Protein AF-A0A7W8SMW1-F1 (afdb_monomer_lite)

Foldseek 3Di:
DKKKWKWAFADDVPFADWWKDKKWWAFPVRDIDIDIDTAHHQLCNVPPHDGPFAFPDKDQWDADPVRDIDRRITTIGMDIGDDDPPTHTPDMGDDPDIPTGDIDIDDMDDDD

pLDDT: mean 86.0, std 11.57, range [43.06, 97.69]

Radius of gyration: 15.38 Å; chains: 1; bounding box: 33×24×48 Å

Sequence (112 aa):
MRLLVAGLDGGGRGANGPSSDAALVTYADGTTTPFTLSFDDRTLNGGGAAPVDPIASTTTYRNAGDGSNDGVRTYPFAQSVPLSPGKLVASVTLPKQVSAGKLHVFGISAAP

Secondary structure (DSSP, 8-state):
-EEEEEEEE---TT----EEEEEEEEETTS-EEEEEEEE-BTTHHHHTS---SPB---BS-EE-TTS-EE---B--EEEEEEPPTTPPEEEEEPPSS-SSS-EEEEEEEE--

Structure (mmCIF, N/CA/C/O backbone):
data_AF-A0A7W8SMW1-F1
#
_entry.id   AF-A0A7W8SMW1-F1
#
loop_
_atom_site.group_PDB
_atom_site.id
_atom_site.type_symbol
_atom_site.label_atom_id
_atom_site.label_alt_id
_atom_site.label_comp_id
_atom_site.label_asym_id
_atom_site.label_entity_id
_atom_site.label_seq_id
_atom_site.pdbx_PDB_ins_code
_atom_site.Cartn_x
_atom_site.Cartn_y
_atom_site.Cartn_z
_atom_site.occupancy
_atom_site.B_iso_or_equiv
_atom_site.auth_seq_id
_atom_site.auth_comp_id
_atom_site.auth_asym_id
_atom_site.auth_atom_id
_atom_site.pdbx_PDB_model_num
ATOM 1 N N . MET A 1 1 ? 0.462 -3.917 18.131 1.00 84.06 1 MET A N 1
ATOM 2 C CA . MET A 1 1 ? -0.171 -4.348 16.867 1.00 84.06 1 MET A CA 1
ATOM 3 C C . MET A 1 1 ? 0.093 -3.321 15.778 1.00 84.06 1 MET A C 1
ATOM 5 O O . MET A 1 1 ? 0.262 -2.142 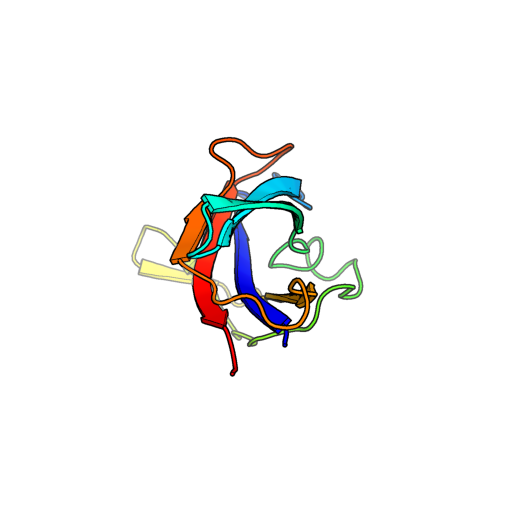16.089 1.00 84.06 1 MET A O 1
ATOM 9 N N . ARG A 1 2 ? 0.158 -3.761 14.519 1.00 88.88 2 ARG A N 1
ATOM 10 C CA . ARG A 1 2 ? 0.341 -2.888 13.351 1.00 88.88 2 ARG A CA 1
ATOM 11 C C . ARG A 1 2 ? -0.603 -3.328 12.236 1.00 88.88 2 ARG A C 1
ATOM 13 O O . ARG A 1 2 ? -0.861 -4.521 12.088 1.00 88.88 2 ARG A O 1
ATOM 20 N N . LEU A 1 3 ? -1.082 -2.362 11.466 1.00 88.94 3 LEU A N 1
ATOM 21 C CA . LEU A 1 3 ? -1.773 -2.582 10.203 1.00 88.94 3 LEU A CA 1
ATOM 22 C C . LEU A 1 3 ? -0.728 -2.559 9.087 1.00 88.94 3 LEU A C 1
ATOM 24 O O . LEU A 1 3 ? 0.022 -1.589 8.970 1.00 88.94 3 LEU A O 1
ATOM 28 N N . LEU A 1 4 ? -0.662 -3.616 8.287 1.00 90.75 4 LEU A N 1
ATOM 29 C CA . LEU A 1 4 ? 0.142 -3.659 7.074 1.00 90.75 4 LEU A CA 1
ATOM 30 C C . LEU A 1 4 ? -0.761 -3.358 5.878 1.00 90.75 4 LEU A C 1
ATOM 32 O O . LEU A 1 4 ? -1.794 -4.004 5.700 1.00 90.75 4 LEU A O 1
ATOM 36 N N . VAL A 1 5 ? -0.368 -2.385 5.061 1.00 89.62 5 VAL A N 1
ATOM 37 C CA . VAL A 1 5 ? -1.075 -1.999 3.834 1.00 89.62 5 VAL A CA 1
ATOM 38 C C . VAL A 1 5 ? -0.099 -2.127 2.675 1.00 89.62 5 VAL A C 1
ATOM 40 O O . VAL A 1 5 ? 0.946 -1.487 2.701 1.00 89.62 5 VAL A O 1
ATOM 43 N N . ALA A 1 6 ? -0.419 -2.945 1.675 1.00 88.56 6 ALA A N 1
ATOM 44 C CA . ALA A 1 6 ? 0.417 -3.152 0.495 1.00 88.56 6 ALA A CA 1
ATOM 45 C C . ALA A 1 6 ? -0.233 -2.547 -0.754 1.00 88.56 6 ALA A C 1
ATOM 47 O O . ALA A 1 6 ? -1.417 -2.779 -1.027 1.00 88.56 6 ALA A O 1
ATOM 48 N N . GLY A 1 7 ? 0.546 -1.801 -1.532 1.00 85.88 7 GLY A N 1
ATOM 49 C CA . GLY A 1 7 ? 0.047 -1.057 -2.680 1.00 85.88 7 GLY A CA 1
ATOM 50 C C . GLY A 1 7 ? 1.143 -0.471 -3.561 1.00 85.88 7 GLY A C 1
ATOM 51 O O . GLY A 1 7 ? 2.320 -0.790 -3.418 1.00 85.88 7 GLY A O 1
ATOM 52 N N . LEU A 1 8 ? 0.736 0.345 -4.526 1.00 82.25 8 LEU A N 1
ATOM 53 C CA . LEU A 1 8 ? 1.637 1.112 -5.382 1.00 82.25 8 LEU A CA 1
ATOM 54 C C . LEU A 1 8 ? 0.978 2.410 -5.832 1.00 82.25 8 LEU A C 1
ATOM 56 O O . LEU A 1 8 ? -0.252 2.488 -5.934 1.00 82.25 8 LEU A O 1
ATOM 60 N N . ASP A 1 9 ? 1.812 3.388 -6.165 1.00 79.75 9 ASP A N 1
ATOM 61 C CA . ASP A 1 9 ? 1.396 4.532 -6.963 1.00 79.75 9 ASP A CA 1
ATOM 62 C C . ASP A 1 9 ? 1.365 4.167 -8.459 1.00 79.75 9 ASP A C 1
ATOM 64 O O . ASP A 1 9 ? 2.270 3.530 -9.005 1.00 79.75 9 ASP A O 1
ATOM 68 N N . GLY A 1 10 ? 0.278 4.530 -9.126 1.00 65.75 10 GLY A N 1
ATOM 69 C CA . GLY A 1 10 ? -0.020 4.305 -10.526 1.00 65.75 10 GLY A CA 1
ATOM 70 C C . GLY A 1 10 ? -0.127 5.617 -11.295 1.00 65.75 10 GLY A C 1
ATOM 71 O O . GLY A 1 10 ? -1.218 6.150 -11.490 1.00 65.75 10 GLY A O 1
ATOM 72 N N . GLY A 1 11 ? 0.995 6.071 -11.844 1.00 56.34 11 GLY A N 1
ATOM 73 C CA . GLY A 1 11 ? 1.032 7.054 -12.920 1.00 56.34 11 GLY A CA 1
ATOM 74 C C . GLY A 1 11 ? 1.183 6.411 -14.304 1.00 56.34 11 GLY A C 1
ATOM 75 O O . GLY A 1 11 ? 1.918 5.438 -14.479 1.00 56.34 11 GLY A O 1
ATOM 76 N N . GLY A 1 12 ? 0.516 6.960 -15.327 1.00 50.12 12 GLY A N 1
ATOM 77 C CA . GLY A 1 12 ? 0.953 6.763 -16.719 1.00 50.12 12 GLY A CA 1
ATOM 78 C C . GLY A 1 12 ? 2.355 7.358 -16.935 1.00 50.12 12 GLY A C 1
ATOM 79 O O . GLY A 1 12 ? 2.864 8.046 -16.052 1.00 50.12 12 GLY A O 1
ATOM 80 N N . ARG A 1 13 ? 2.998 7.127 -18.096 1.00 43.06 13 ARG A N 1
ATOM 81 C CA . ARG A 1 13 ? 4.302 7.755 -18.427 1.00 43.06 13 ARG A CA 1
ATOM 82 C C . ARG A 1 13 ? 4.244 9.268 -18.119 1.00 43.06 13 ARG A C 1
ATOM 84 O O . ARG A 1 13 ? 3.532 9.984 -18.814 1.00 43.06 13 ARG A O 1
ATOM 91 N N . GLY A 1 14 ? 4.971 9.728 -17.094 1.00 46.69 14 GLY A N 1
ATOM 92 C CA . GLY A 1 14 ? 5.060 11.143 -16.692 1.00 46.69 14 GLY A CA 1
ATOM 93 C C . GLY A 1 14 ? 4.208 11.585 -15.491 1.00 46.69 14 GLY A C 1
ATOM 94 O O . GLY A 1 14 ? 4.311 12.740 -15.092 1.00 46.69 14 GLY A O 1
ATOM 95 N N . ALA A 1 15 ? 3.393 10.710 -14.894 1.00 52.12 15 ALA A N 1
ATOM 96 C CA . ALA A 1 15 ? 2.749 10.982 -13.607 1.00 52.12 15 ALA A CA 1
ATOM 97 C C . ALA A 1 15 ? 3.661 10.466 -12.487 1.00 52.12 15 ALA A C 1
ATOM 99 O O . ALA A 1 15 ? 3.651 9.282 -12.167 1.00 52.12 15 ALA A O 1
ATOM 100 N N . ASN A 1 16 ? 4.503 11.356 -11.966 1.00 54.62 16 ASN A N 1
ATOM 101 C CA . ASN A 1 16 ? 5.468 11.027 -10.923 1.00 54.62 16 ASN A CA 1
ATOM 102 C C . ASN A 1 16 ? 4.768 11.034 -9.557 1.00 54.62 16 ASN A C 1
ATOM 104 O O . ASN A 1 16 ? 4.081 12.003 -9.225 1.00 54.62 16 ASN A O 1
ATOM 108 N N . GLY A 1 17 ? 4.950 9.960 -8.788 1.00 56.06 17 GLY A N 1
ATOM 109 C CA . GLY A 1 17 ? 4.585 9.903 -7.373 1.00 56.06 17 GLY A CA 1
ATOM 110 C C . GLY A 1 17 ? 5.496 10.763 -6.480 1.00 56.06 17 GLY A C 1
ATOM 111 O O . GLY A 1 17 ? 6.400 11.436 -6.988 1.00 56.06 17 GLY A O 1
ATOM 112 N N . PRO A 1 18 ? 5.306 10.741 -5.147 1.00 65.19 18 PRO A N 1
ATOM 113 C CA . PRO A 1 18 ? 4.411 9.850 -4.405 1.00 65.19 18 PRO A CA 1
ATOM 114 C C . PRO A 1 18 ? 2.990 10.405 -4.211 1.00 65.19 18 PRO A C 1
ATOM 116 O O . PRO A 1 18 ? 2.781 11.551 -3.802 1.00 65.19 18 PRO A O 1
ATOM 119 N N . SER A 1 19 ? 2.002 9.546 -4.437 1.00 73.62 19 SER A N 1
ATOM 120 C CA . SER A 1 19 ? 0.617 9.732 -4.005 1.00 73.62 19 SER A CA 1
ATOM 121 C C . SER A 1 19 ? 0.510 9.589 -2.490 1.00 73.62 19 SER A C 1
ATOM 123 O O . SER A 1 19 ? 0.925 8.573 -1.933 1.00 73.62 19 SER A O 1
ATOM 125 N N . SER A 1 20 ? -0.078 10.578 -1.819 1.00 79.62 20 SER A N 1
ATOM 126 C CA . SER A 1 20 ? -0.283 10.555 -0.370 1.00 79.62 20 SER A CA 1
ATOM 127 C C . SER A 1 20 ? -1.602 11.218 -0.004 1.00 79.62 20 SER A C 1
ATOM 129 O O . SER A 1 20 ? -1.908 12.291 -0.526 1.00 79.62 20 SER A O 1
ATOM 131 N N . ASP A 1 21 ? -2.386 10.582 0.869 1.00 84.38 21 ASP A N 1
ATOM 13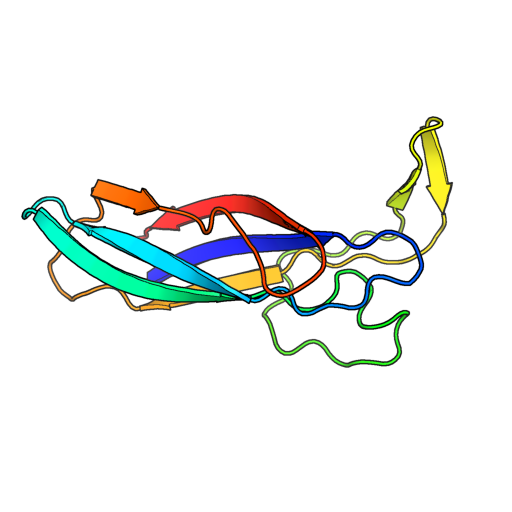2 C CA . ASP A 1 21 ? -3.581 11.197 1.456 1.00 84.38 21 ASP A CA 1
ATOM 133 C C . ASP A 1 21 ? -4.019 10.477 2.751 1.00 84.38 21 ASP A C 1
ATOM 135 O O . ASP A 1 21 ? -3.512 9.408 3.113 1.00 84.38 21 ASP A O 1
ATOM 139 N N . ALA A 1 22 ? -4.947 11.088 3.485 1.00 89.94 22 ALA A N 1
ATOM 140 C CA . ALA A 1 22 ? -5.449 10.614 4.762 1.00 89.94 22 ALA A CA 1
ATOM 141 C C . ALA A 1 22 ? -6.369 9.394 4.609 1.00 89.94 22 ALA A C 1
ATOM 143 O O . ALA A 1 22 ? -7.341 9.380 3.850 1.00 89.94 22 ALA A O 1
ATOM 144 N N . ALA A 1 23 ? -6.086 8.384 5.418 1.00 93.50 23 ALA A N 1
ATOM 145 C CA . ALA A 1 23 ? -6.873 7.184 5.617 1.00 93.50 23 ALA A CA 1
ATOM 146 C C . ALA A 1 23 ? -7.285 7.075 7.095 1.00 93.50 23 ALA A C 1
ATOM 148 O O . ALA A 1 23 ? -6.769 7.781 7.966 1.00 93.50 23 ALA A O 1
ATOM 149 N N . LEU A 1 24 ? -8.240 6.195 7.392 1.00 96.12 24 LEU A N 1
ATOM 150 C CA . LEU A 1 24 ? -8.816 6.074 8.731 1.00 96.12 24 LEU A CA 1
ATOM 151 C C . LEU A 1 24 ? -8.891 4.616 9.164 1.00 96.12 24 LEU A C 1
ATOM 153 O O . LEU A 1 24 ? -9.424 3.780 8.438 1.00 96.12 24 LEU A O 1
ATOM 157 N N . VAL A 1 25 ? -8.415 4.321 10.370 1.00 96.88 25 VAL A N 1
ATOM 158 C CA . VAL A 1 25 ? -8.737 3.076 11.072 1.00 96.88 25 VAL A CA 1
ATOM 159 C C . VAL A 1 25 ? -9.948 3.330 11.956 1.00 96.88 25 VAL A C 1
ATOM 161 O O . VAL A 1 25 ? -9.929 4.261 12.761 1.00 96.88 25 VAL A O 1
ATOM 164 N N . THR A 1 26 ? -10.973 2.492 11.843 1.00 96.94 26 THR A N 1
ATOM 165 C CA . THR A 1 26 ? -12.116 2.458 12.761 1.00 96.94 26 THR A CA 1
ATOM 166 C C . THR A 1 26 ? -12.019 1.204 13.617 1.00 96.94 26 THR A C 1
ATOM 168 O O . THR A 1 26 ? -11.866 0.098 13.093 1.00 96.94 26 THR A O 1
ATOM 171 N N . TYR A 1 27 ? -12.096 1.367 14.935 1.00 96.44 27 TYR A N 1
ATOM 172 C CA . TYR A 1 27 ? -12.047 0.264 15.890 1.00 96.44 27 TYR A CA 1
ATOM 173 C C . TYR A 1 27 ? -13.448 -0.208 16.279 1.00 96.44 27 TYR A C 1
ATOM 175 O O . TYR A 1 27 ? -14.436 0.506 16.117 1.00 96.44 27 TYR A O 1
ATOM 183 N N . ALA A 1 28 ? -13.528 -1.417 16.835 1.00 96.50 28 ALA A N 1
ATOM 184 C CA . ALA A 1 28 ? -14.784 -2.022 17.274 1.00 96.50 28 ALA A CA 1
ATOM 185 C C . ALA A 1 28 ? -15.489 -1.240 18.402 1.00 96.50 28 ALA A C 1
ATOM 187 O O . ALA A 1 28 ? -16.700 -1.359 18.556 1.00 96.50 28 ALA A O 1
ATOM 188 N N . ASP A 1 29 ? -14.756 -0.418 19.162 1.00 96.00 29 ASP A N 1
ATOM 189 C CA . ASP A 1 29 ? -15.306 0.475 20.195 1.00 96.00 29 ASP A CA 1
ATOM 190 C C . ASP A 1 29 ? -15.878 1.794 19.632 1.00 96.00 29 ASP A C 1
ATOM 192 O O . ASP A 1 29 ? -16.285 2.670 20.393 1.00 96.00 29 ASP A O 1
ATOM 196 N N . GLY A 1 30 ? -15.888 1.954 18.304 1.00 96.81 30 GLY A N 1
ATOM 197 C CA . GLY A 1 30 ? -16.384 3.139 17.604 1.00 96.81 30 GLY A CA 1
ATOM 198 C C . GLY A 1 30 ? -15.382 4.290 17.506 1.00 96.81 30 GLY A C 1
ATOM 199 O O . GLY A 1 30 ? -15.647 5.267 16.807 1.00 96.81 30 GLY A O 1
ATOM 200 N N . THR A 1 31 ? -14.219 4.198 18.157 1.00 97.69 31 THR A N 1
ATOM 201 C CA . THR A 1 31 ? -13.170 5.215 18.012 1.00 97.69 31 THR A CA 1
ATOM 202 C C . THR A 1 31 ? -12.424 5.074 16.689 1.00 97.69 31 THR A C 1
ATOM 204 O O . THR A 1 31 ? -12.441 4.024 16.040 1.00 97.69 31 THR A O 1
ATOM 207 N N . THR A 1 32 ? -11.730 6.140 16.290 1.00 97.12 32 THR A N 1
ATOM 208 C CA . THR A 1 32 ? -10.995 6.179 15.025 1.00 97.12 32 THR A CA 1
ATOM 209 C C . THR A 1 32 ? -9.593 6.749 15.191 1.00 97.12 32 THR A C 1
ATOM 211 O O . THR A 1 32 ? -9.384 7.662 15.990 1.00 97.12 32 THR A O 1
ATOM 214 N N . THR A 1 33 ? -8.641 6.268 14.394 1.00 96.50 33 THR A N 1
ATOM 215 C CA . THR A 1 33 ? -7.293 6.845 14.287 1.00 96.50 33 THR A CA 1
ATOM 216 C C . THR A 1 33 ? -6.994 7.182 12.829 1.00 96.50 33 THR A C 1
ATOM 218 O O . THR A 1 33 ? -7.010 6.272 11.995 1.00 96.50 33 THR A O 1
ATOM 221 N N . PRO A 1 34 ? -6.731 8.459 12.493 1.00 95.56 34 PRO A N 1
ATOM 222 C CA . PRO A 1 34 ? -6.282 8.821 11.157 1.00 95.56 34 PRO A CA 1
ATOM 223 C C . PRO A 1 34 ? -4.829 8.388 10.949 1.00 95.56 34 PRO A C 1
ATOM 225 O O . PRO A 1 34 ? -4.030 8.370 11.886 1.00 95.56 34 PRO A O 1
ATOM 228 N N . PHE A 1 35 ? -4.479 8.076 9.708 1.00 93.69 35 PHE A N 1
ATOM 229 C CA . PHE A 1 35 ? -3.101 7.861 9.287 1.00 93.69 35 PHE A CA 1
ATOM 230 C C . PHE A 1 35 ? -2.905 8.370 7.862 1.00 93.69 35 PHE A C 1
ATOM 232 O O . PHE A 1 35 ? -3.846 8.410 7.076 1.00 93.69 35 PHE A O 1
ATOM 239 N N . THR A 1 36 ? -1.680 8.745 7.518 1.00 91.88 36 THR A N 1
ATOM 240 C CA . THR A 1 36 ? -1.325 9.068 6.134 1.00 91.88 36 THR A CA 1
ATOM 241 C C . THR A 1 36 ? -0.980 7.778 5.409 1.00 91.88 36 THR A C 1
ATOM 243 O O . THR A 1 36 ? -0.155 7.012 5.908 1.00 91.88 36 THR A O 1
ATOM 246 N N . LEU A 1 37 ? -1.606 7.524 4.263 1.00 90.56 37 LEU A N 1
ATOM 247 C CA . LEU A 1 37 ? -1.234 6.431 3.375 1.00 90.56 37 LEU A CA 1
ATOM 248 C C . LEU A 1 37 ? -0.471 7.003 2.186 1.00 90.56 37 LEU A C 1
ATOM 250 O O . LEU A 1 37 ? -1.021 7.804 1.433 1.00 90.56 37 LEU A O 1
ATOM 254 N N . SER A 1 38 ? 0.768 6.561 2.014 1.00 88.69 38 SER A N 1
ATOM 255 C CA . SER A 1 38 ? 1.615 6.922 0.885 1.00 88.69 38 SER A CA 1
ATOM 256 C C . SER A 1 38 ? 2.375 5.712 0.370 1.00 88.69 38 SER A C 1
ATOM 258 O O . SER A 1 38 ? 2.663 4.790 1.129 1.00 88.69 38 SER A O 1
ATOM 260 N N . PHE A 1 39 ? 2.701 5.736 -0.917 1.00 87.88 39 PHE A N 1
ATOM 261 C CA . PHE A 1 39 ? 3.641 4.798 -1.515 1.00 87.88 39 PHE A CA 1
ATOM 262 C C . PHE A 1 39 ? 4.611 5.549 -2.419 1.00 87.88 39 PHE A C 1
ATOM 264 O O . PHE A 1 39 ? 4.208 6.473 -3.133 1.00 87.88 39 PHE A O 1
ATOM 271 N N . ASP A 1 40 ? 5.862 5.105 -2.429 1.00 87.38 40 ASP A N 1
ATOM 272 C CA . ASP A 1 40 ? 6.839 5.475 -3.448 1.00 87.38 40 ASP A CA 1
ATOM 273 C C . ASP A 1 40 ? 6.321 5.224 -4.881 1.00 87.38 40 ASP A C 1
ATOM 275 O O . ASP A 1 40 ? 5.462 4.369 -5.141 1.00 87.38 40 ASP A O 1
ATOM 279 N N . ASP A 1 41 ? 6.895 5.953 -5.847 1.00 86.19 41 ASP A N 1
ATOM 280 C CA . ASP A 1 41 ? 6.654 5.690 -7.266 1.00 86.19 41 ASP A CA 1
ATOM 281 C C . ASP A 1 41 ? 7.037 4.245 -7.612 1.00 86.19 41 ASP A C 1
ATOM 283 O O . ASP A 1 41 ? 8.148 3.785 -7.339 1.00 86.19 41 ASP A O 1
ATOM 287 N N . ARG A 1 42 ? 6.138 3.534 -8.298 1.00 86.38 42 ARG A N 1
ATOM 288 C CA . ARG A 1 42 ? 6.311 2.109 -8.620 1.00 86.38 42 ARG A CA 1
ATOM 289 C C . ARG A 1 42 ? 7.545 1.794 -9.466 1.00 86.38 42 ARG A C 1
ATOM 291 O O . ARG A 1 42 ? 7.902 0.624 -9.559 1.00 86.38 42 ARG A O 1
ATOM 298 N N . THR A 1 43 ? 8.138 2.782 -10.141 1.00 88.81 43 THR A N 1
ATOM 299 C CA . THR A 1 43 ? 9.375 2.643 -10.930 1.00 88.81 43 THR A CA 1
ATOM 300 C C . THR A 1 43 ? 10.576 3.309 -10.267 1.00 88.81 43 THR A C 1
ATOM 302 O O . THR A 1 43 ? 11.654 3.323 -10.860 1.00 88.81 43 THR A O 1
ATOM 305 N N . LEU A 1 44 ? 10.408 3.864 -9.062 1.00 88.12 44 LEU A N 1
ATOM 306 C CA . LEU A 1 44 ? 11.388 4.696 -8.375 1.00 88.12 44 LEU A CA 1
ATOM 307 C C . LEU A 1 44 ? 11.886 5.846 -9.263 1.00 88.12 44 LEU A C 1
ATOM 309 O O . LEU A 1 44 ? 13.089 6.019 -9.456 1.00 88.12 44 LEU A O 1
ATOM 313 N N . ASN A 1 45 ? 10.957 6.602 -9.858 1.00 84.69 45 ASN A N 1
ATOM 314 C CA . ASN A 1 45 ? 11.250 7.684 -10.805 1.00 84.69 45 ASN A CA 1
ATOM 315 C C . ASN A 1 45 ? 12.099 7.202 -11.994 1.00 84.69 45 ASN A C 1
ATOM 317 O O . ASN A 1 45 ? 13.134 7.784 -12.321 1.00 84.69 45 ASN A O 1
ATOM 321 N N . GLY A 1 46 ? 11.697 6.086 -12.611 1.00 84.56 46 GLY A N 1
ATOM 322 C CA . GLY A 1 46 ? 12.446 5.460 -13.704 1.00 84.56 46 GLY A CA 1
ATOM 323 C C . GLY A 1 46 ? 13.812 4.902 -13.284 1.00 84.56 46 GLY A C 1
ATOM 324 O O . GLY A 1 46 ? 14.719 4.832 -14.110 1.00 84.56 46 GLY A O 1
ATOM 325 N N . GLY A 1 47 ? 13.967 4.522 -12.014 1.00 86.38 47 GLY A N 1
ATOM 326 C CA . GLY A 1 47 ? 15.213 4.037 -11.418 1.00 86.38 47 GLY A CA 1
ATOM 327 C C . GLY A 1 47 ? 16.145 5.134 -10.894 1.00 86.38 47 GLY A C 1
ATOM 328 O O . GLY A 1 47 ? 17.268 4.825 -10.505 1.00 86.38 47 GLY A O 1
ATOM 329 N N . GLY A 1 48 ? 15.709 6.398 -10.891 1.00 86.69 48 GLY A N 1
ATOM 330 C CA . GLY A 1 48 ? 16.486 7.537 -10.392 1.00 86.69 48 GLY A CA 1
ATOM 331 C C . GLY A 1 48 ? 16.380 7.786 -8.883 1.00 86.69 48 GLY A C 1
ATOM 332 O O . GLY A 1 48 ? 17.139 8.595 -8.355 1.00 86.69 48 GLY A O 1
ATOM 333 N N . ALA A 1 49 ? 15.454 7.124 -8.186 1.00 86.81 49 ALA A N 1
ATOM 334 C CA . ALA A 1 49 ? 15.255 7.248 -6.743 1.00 86.81 49 ALA A CA 1
ATOM 335 C C . ALA A 1 49 ? 15.574 5.942 -5.998 1.00 86.81 49 ALA A C 1
ATOM 337 O O . ALA A 1 49 ? 15.519 4.849 -6.561 1.00 86.81 49 ALA A O 1
ATOM 338 N N . ALA A 1 50 ? 15.893 6.064 -4.710 1.00 90.56 50 ALA A N 1
ATOM 339 C CA . ALA A 1 50 ? 15.967 4.931 -3.795 1.00 90.56 50 ALA A CA 1
ATOM 340 C C . ALA A 1 50 ? 14.610 4.741 -3.096 1.00 90.56 50 ALA A C 1
ATOM 342 O O . ALA A 1 50 ? 13.937 5.741 -2.837 1.00 90.56 50 ALA A O 1
ATOM 343 N N . PRO A 1 51 ? 14.214 3.496 -2.779 1.00 91.00 51 PRO A N 1
ATOM 344 C CA . PRO A 1 51 ? 12.992 3.243 -2.028 1.00 91.00 51 PRO A CA 1
ATOM 345 C C . PRO A 1 51 ? 13.129 3.768 -0.594 1.00 91.00 51 PRO A C 1
ATOM 347 O O . PRO A 1 51 ? 14.137 3.518 0.075 1.00 91.00 51 PRO A O 1
ATOM 350 N N . VAL A 1 52 ? 12.107 4.473 -0.128 1.00 89.88 52 VAL A N 1
ATOM 351 C CA . VAL A 1 52 ? 11.909 4.870 1.269 1.00 89.88 52 VAL A CA 1
ATOM 352 C C . VAL A 1 52 ? 10.942 3.899 1.942 1.00 89.88 52 VAL A C 1
ATOM 354 O O . VAL A 1 52 ? 11.156 3.510 3.094 1.00 89.88 52 VAL A O 1
ATOM 357 N N . ASP A 1 53 ? 9.917 3.459 1.213 1.00 88.12 53 ASP A N 1
ATOM 358 C CA . ASP A 1 53 ? 8.969 2.468 1.693 1.00 88.12 53 ASP A CA 1
ATOM 359 C C . ASP A 1 53 ? 9.518 1.037 1.542 1.00 88.12 53 ASP A C 1
ATOM 361 O O . ASP A 1 53 ? 10.212 0.709 0.571 1.00 88.12 53 ASP A O 1
ATOM 365 N N . PRO A 1 54 ? 9.184 0.126 2.474 1.00 92.00 54 PRO A N 1
ATOM 366 C CA . PRO A 1 54 ? 9.483 -1.292 2.332 1.00 92.00 54 PRO A CA 1
ATOM 367 C C . PRO A 1 54 ? 8.954 -1.872 1.016 1.00 92.00 54 PRO A C 1
ATOM 369 O O . PRO A 1 54 ? 7.756 -1.832 0.735 1.00 92.00 54 PRO A O 1
ATOM 372 N N . ILE A 1 55 ? 9.841 -2.487 0.235 1.00 93.56 55 ILE A N 1
ATOM 373 C CA . ILE A 1 55 ? 9.460 -3.224 -0.973 1.00 93.56 55 ILE A CA 1
ATOM 374 C C . ILE A 1 55 ? 8.739 -4.509 -0.555 1.00 93.56 55 ILE A C 1
ATOM 376 O O . ILE A 1 55 ? 9.321 -5.382 0.087 1.00 93.56 55 ILE A O 1
ATOM 380 N N . ALA A 1 56 ? 7.474 -4.641 -0.950 1.00 91.69 56 ALA A N 1
ATOM 381 C CA . ALA A 1 56 ? 6.679 -5.841 -0.713 1.00 91.69 56 ALA A CA 1
ATOM 382 C C . ALA A 1 56 ? 6.980 -6.936 -1.747 1.00 91.69 56 ALA A C 1
ATOM 384 O O . ALA A 1 56 ? 6.948 -8.126 -1.438 1.00 91.69 56 ALA A O 1
ATOM 385 N N . SER A 1 57 ? 7.251 -6.539 -2.993 1.00 91.94 57 SER A N 1
ATOM 386 C CA . SER A 1 57 ? 7.606 -7.448 -4.083 1.00 91.94 57 SER A CA 1
ATOM 387 C C . SER A 1 57 ? 8.371 -6.711 -5.182 1.00 91.94 57 SER A C 1
ATOM 389 O O . SER A 1 57 ? 8.397 -5.486 -5.233 1.00 91.94 57 SER A O 1
ATOM 391 N N . THR A 1 58 ? 9.001 -7.449 -6.089 1.00 93.75 58 THR A N 1
ATOM 392 C CA . THR A 1 58 ? 9.673 -6.886 -7.263 1.00 93.75 58 THR A CA 1
ATOM 393 C C . THR A 1 58 ? 9.267 -7.667 -8.497 1.00 93.75 58 THR A C 1
ATOM 395 O O . THR A 1 58 ? 9.404 -8.889 -8.539 1.00 93.75 58 THR A O 1
ATOM 398 N N . THR A 1 59 ? 8.802 -6.956 -9.521 1.00 91.50 59 THR A N 1
ATOM 399 C CA . THR A 1 59 ? 8.537 -7.529 -10.841 1.00 91.50 59 THR A CA 1
ATOM 400 C C . THR A 1 59 ? 9.660 -7.163 -11.804 1.00 91.50 59 THR A C 1
ATOM 402 O O . THR A 1 59 ? 10.251 -6.087 -11.718 1.00 91.50 59 THR A O 1
ATOM 405 N N . THR A 1 60 ? 9.962 -8.055 -12.745 1.00 93.06 60 THR A N 1
ATOM 406 C CA . THR A 1 60 ? 10.962 -7.808 -13.798 1.00 93.06 60 THR A CA 1
ATOM 407 C C . THR A 1 60 ? 10.383 -7.096 -15.021 1.00 93.06 60 THR A C 1
ATOM 409 O O . THR A 1 60 ? 11.147 -6.647 -15.870 1.00 93.06 60 THR A O 1
ATOM 412 N N . TYR A 1 61 ? 9.055 -6.991 -15.106 1.00 89.81 61 TYR A N 1
ATOM 413 C CA . TYR A 1 61 ? 8.321 -6.354 -16.197 1.00 89.81 61 TYR A CA 1
ATOM 414 C C . TYR A 1 61 ? 7.014 -5.724 -15.696 1.00 89.81 61 TYR A C 1
ATOM 416 O O . TYR A 1 61 ? 6.563 -5.996 -14.573 1.00 89.81 61 TYR A O 1
ATOM 424 N N . ARG A 1 62 ? 6.367 -4.937 -16.562 1.00 87.25 62 ARG A N 1
ATOM 425 C CA . ARG A 1 62 ? 4.961 -4.524 -16.428 1.00 87.25 62 ARG A CA 1
ATOM 426 C C . ARG A 1 62 ? 4.180 -4.844 -17.698 1.00 87.25 62 ARG A C 1
ATOM 428 O O . ARG A 1 62 ? 4.726 -4.783 -18.794 1.00 87.25 62 ARG A O 1
ATOM 435 N N . ASN A 1 63 ? 2.899 -5.153 -17.532 1.00 87.19 63 ASN A N 1
ATOM 436 C CA . ASN A 1 63 ? 1.985 -5.371 -18.650 1.00 87.19 63 ASN A CA 1
ATOM 437 C C . ASN A 1 63 ? 1.457 -4.033 -19.179 1.00 87.19 63 ASN A C 1
ATOM 439 O O . ASN A 1 63 ? 1.146 -3.132 -18.394 1.00 87.19 63 ASN A O 1
ATOM 443 N N . ALA A 1 64 ? 1.323 -3.928 -20.496 1.00 84.62 64 ALA A N 1
ATOM 444 C CA . ALA A 1 64 ? 0.591 -2.868 -21.171 1.00 84.62 64 ALA A CA 1
ATOM 445 C C . ALA A 1 64 ? -0.864 -3.298 -21.433 1.00 84.62 64 ALA A C 1
ATOM 447 O O . ALA A 1 64 ? -1.222 -4.472 -21.326 1.00 84.62 64 ALA A O 1
ATOM 448 N N . GLY A 1 65 ? -1.726 -2.328 -21.751 1.00 81.94 65 GLY A N 1
ATOM 449 C CA . GLY A 1 65 ? -3.159 -2.575 -21.964 1.00 81.94 65 GLY A CA 1
ATOM 450 C C . GLY A 1 65 ? -3.476 -3.457 -23.178 1.00 81.94 65 GLY A C 1
ATOM 451 O O . GLY A 1 65 ? -4.561 -4.022 -23.245 1.00 81.94 65 GLY A O 1
ATOM 452 N N . ASP A 1 66 ? -2.531 -3.598 -24.108 1.00 90.50 66 ASP A N 1
ATOM 453 C CA . ASP A 1 66 ? -2.616 -4.469 -25.286 1.00 90.50 66 ASP A CA 1
ATOM 454 C C . ASP A 1 66 ? -2.126 -5.908 -25.020 1.00 90.50 66 ASP A C 1
ATOM 456 O O . ASP A 1 66 ? -2.092 -6.727 -25.935 1.00 90.50 66 ASP A O 1
ATOM 460 N N . GLY A 1 67 ? -1.744 -6.228 -23.777 1.00 89.50 67 GLY A N 1
ATOM 461 C CA . GLY A 1 67 ? -1.227 -7.542 -23.388 1.00 89.50 67 GLY A CA 1
ATOM 462 C C . GLY A 1 67 ? 0.266 -7.743 -23.653 1.00 89.50 67 GLY A C 1
ATOM 463 O O . GLY A 1 67 ? 0.808 -8.780 -23.270 1.00 89.50 67 GLY A O 1
ATOM 464 N N . SER A 1 68 ? 0.950 -6.766 -24.254 1.00 92.94 68 SER A N 1
ATOM 465 C CA . SER A 1 68 ? 2.412 -6.752 -24.310 1.00 92.94 68 SER A CA 1
ATOM 466 C C . SER A 1 68 ? 3.016 -6.464 -22.931 1.00 92.94 68 SER A C 1
ATOM 468 O O . SER A 1 68 ? 2.317 -6.089 -21.983 1.00 92.94 68 SER A O 1
ATOM 470 N N . ASN A 1 69 ? 4.332 -6.626 -22.803 1.00 91.75 69 ASN A N 1
ATOM 471 C CA . ASN A 1 69 ? 5.066 -6.164 -21.634 1.00 91.75 69 ASN A CA 1
ATOM 472 C C . ASN A 1 69 ? 6.278 -5.316 -22.023 1.00 91.75 69 ASN A C 1
ATOM 474 O O . ASN A 1 69 ? 6.790 -5.390 -23.139 1.00 91.75 69 ASN A O 1
ATOM 478 N N . ASP A 1 70 ? 6.736 -4.505 -21.073 1.00 87.62 70 ASP A N 1
ATOM 479 C CA . ASP A 1 70 ? 8.060 -3.897 -21.134 1.00 87.62 70 ASP A CA 1
ATOM 480 C C . ASP A 1 70 ? 8.891 -4.317 -19.915 1.00 87.62 70 ASP A C 1
ATOM 482 O O . ASP A 1 70 ? 8.358 -4.625 -18.847 1.00 87.62 70 ASP A O 1
ATOM 486 N N . GLY A 1 71 ? 10.215 -4.374 -20.082 1.00 88.75 71 GLY A N 1
ATOM 487 C CA . GLY A 1 71 ? 11.161 -4.821 -19.051 1.00 88.75 71 GLY A CA 1
ATOM 488 C C . GLY A 1 71 ? 11.410 -3.806 -17.931 1.00 88.75 71 GLY A C 1
ATOM 489 O O . GLY A 1 71 ? 12.457 -3.855 -17.285 1.00 88.75 71 GLY A O 1
ATOM 490 N N . VAL A 1 72 ? 10.506 -2.843 -17.723 1.00 89.06 72 VAL A N 1
ATOM 491 C CA . VAL A 1 72 ? 10.617 -1.897 -16.612 1.00 89.06 72 VAL A CA 1
ATOM 492 C C . VAL A 1 72 ? 10.288 -2.638 -15.321 1.00 89.06 72 VAL A C 1
ATOM 494 O O . VAL A 1 72 ? 9.182 -3.155 -15.147 1.00 89.06 72 VAL A O 1
ATOM 497 N N . ARG A 1 73 ? 11.253 -2.676 -14.396 1.00 90.62 73 ARG A N 1
ATOM 498 C CA . ARG A 1 73 ? 11.018 -3.214 -13.053 1.00 90.62 73 ARG A CA 1
ATOM 499 C C . ARG A 1 73 ? 9.990 -2.363 -12.331 1.00 90.62 73 ARG A C 1
ATOM 501 O O . ARG A 1 73 ? 1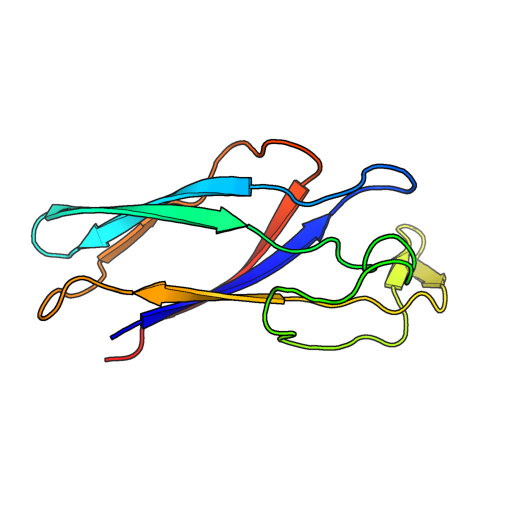0.073 -1.135 -12.370 1.00 90.62 73 ARG A O 1
ATOM 508 N N . THR A 1 74 ? 9.059 -3.018 -11.645 1.00 90.62 74 THR A N 1
ATOM 509 C CA . THR A 1 74 ? 8.117 -2.318 -10.775 1.00 90.62 74 THR A CA 1
ATOM 510 C C . THR A 1 74 ? 8.088 -2.905 -9.377 1.00 90.62 74 THR A C 1
ATOM 512 O O . THR A 1 74 ? 8.315 -4.101 -9.184 1.00 90.62 74 THR A O 1
ATOM 515 N N . TYR A 1 75 ? 7.803 -2.040 -8.412 1.00 91.31 75 TYR A N 1
ATOM 516 C CA . TYR A 1 75 ? 7.875 -2.345 -6.993 1.00 91.31 75 TYR A CA 1
ATOM 517 C C . TYR A 1 75 ? 6.528 -2.014 -6.348 1.00 91.31 75 TYR A C 1
ATOM 519 O O . TYR A 1 75 ? 6.155 -0.847 -6.253 1.00 91.31 75 TYR A O 1
ATOM 527 N N . PRO A 1 76 ? 5.748 -3.027 -5.949 1.00 90.94 76 PRO A N 1
ATOM 528 C CA . PRO A 1 76 ? 4.7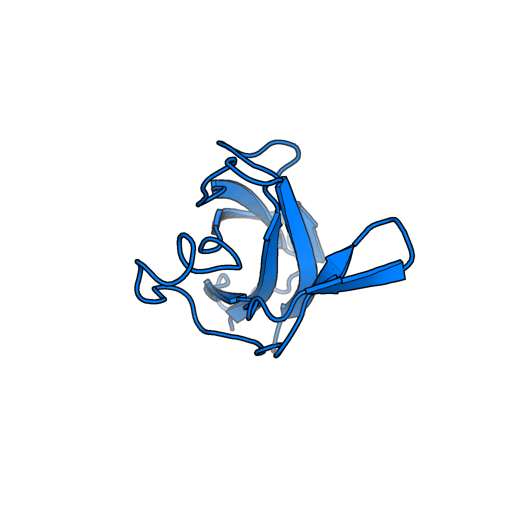52 -2.862 -4.905 1.00 90.94 76 PRO A CA 1
ATOM 529 C C . PRO A 1 76 ? 5.444 -2.608 -3.564 1.00 90.94 76 PRO A C 1
ATOM 531 O O . PRO A 1 76 ? 6.398 -3.306 -3.207 1.00 90.94 76 PRO A O 1
ATOM 534 N N . PHE A 1 77 ? 4.927 -1.648 -2.811 1.00 92.69 77 PHE A N 1
ATOM 535 C CA . PHE A 1 77 ? 5.428 -1.244 -1.504 1.00 92.69 77 PHE A CA 1
ATOM 536 C C . PHE A 1 77 ? 4.458 -1.652 -0.396 1.00 92.69 77 PHE A C 1
ATOM 538 O O . PHE A 1 77 ? 3.299 -1.992 -0.649 1.00 92.69 77 PHE A O 1
ATOM 545 N N . ALA A 1 78 ? 4.937 -1.635 0.844 1.00 92.44 78 ALA A N 1
ATOM 546 C CA . ALA A 1 78 ? 4.127 -1.866 2.027 1.00 92.44 78 ALA A CA 1
ATOM 547 C C . ALA A 1 78 ? 4.371 -0.795 3.088 1.00 92.44 78 ALA A C 1
ATOM 549 O O . ALA A 1 78 ? 5.507 -0.491 3.429 1.00 92.44 78 ALA A O 1
ATOM 550 N N . GLN A 1 79 ? 3.290 -0.301 3.686 1.00 91.94 79 GLN A N 1
ATOM 551 C CA . GLN A 1 79 ? 3.324 0.633 4.800 1.00 91.94 79 GLN A CA 1
ATOM 552 C C . GLN A 1 79 ? 2.856 -0.065 6.078 1.00 91.94 79 GLN A C 1
ATOM 554 O O . GLN A 1 79 ? 1.872 -0.808 6.075 1.00 91.94 79 GLN A O 1
ATOM 559 N N . SER A 1 80 ? 3.549 0.186 7.190 1.00 92.00 80 SER A N 1
ATOM 560 C CA . SER A 1 80 ? 3.200 -0.385 8.491 1.00 92.00 80 SER A CA 1
ATOM 561 C C . SER A 1 80 ? 2.744 0.694 9.468 1.00 92.00 80 SER A C 1
ATOM 563 O O . SER A 1 80 ? 3.559 1.465 9.979 1.00 92.00 80 SER A O 1
ATOM 565 N N . VAL A 1 81 ? 1.448 0.717 9.767 1.00 92.31 81 VAL A N 1
ATOM 566 C CA . VAL A 1 81 ? 0.788 1.754 10.568 1.00 92.31 81 VAL A CA 1
ATOM 567 C C . VAL A 1 81 ? 0.597 1.261 12.007 1.00 92.31 81 VAL A C 1
ATOM 569 O O . VAL A 1 81 ? 0.054 0.170 12.209 1.00 92.31 81 VAL A O 1
ATOM 572 N N . PRO A 1 82 ? 1.044 2.014 13.029 1.00 92.31 82 PRO A N 1
ATOM 573 C CA . PRO A 1 82 ? 0.803 1.649 14.420 1.00 92.31 82 PRO A CA 1
ATOM 574 C C . PRO A 1 82 ? -0.694 1.720 14.752 1.00 92.31 82 PRO A C 1
ATOM 576 O O . PRO A 1 82 ? -1.374 2.675 14.388 1.00 92.31 82 PRO A O 1
ATOM 579 N N . LEU A 1 83 ? -1.193 0.710 15.467 1.00 93.56 83 LEU A N 1
ATOM 580 C CA . LEU A 1 83 ? -2.573 0.661 15.955 1.00 93.56 83 LEU A CA 1
ATOM 581 C C . LEU A 1 83 ? -2.646 1.052 17.432 1.00 93.56 83 LEU A C 1
ATOM 583 O O . LEU A 1 83 ? -1.690 0.851 18.186 1.00 93.56 83 LEU A O 1
ATOM 587 N N . SER A 1 84 ? -3.800 1.567 17.858 1.00 93.75 84 SER A N 1
ATOM 588 C CA . SER A 1 84 ? -4.067 1.866 19.264 1.00 93.75 84 SER A CA 1
ATOM 589 C C . SER A 1 84 ? -3.992 0.584 20.108 1.00 93.75 84 SER A C 1
ATOM 591 O O . SER A 1 84 ? -4.693 -0.384 19.799 1.00 93.75 84 SER A O 1
ATOM 593 N N . PRO A 1 85 ? -3.166 0.547 21.172 1.00 92.38 85 PRO A N 1
ATOM 594 C CA . PRO A 1 85 ? -3.020 -0.640 22.009 1.00 92.38 85 PRO A CA 1
ATOM 595 C C . PRO A 1 85 ? -4.355 -1.113 22.593 1.00 92.38 85 PRO A C 1
ATOM 597 O O . PRO A 1 85 ? -5.155 -0.305 23.058 1.00 92.38 85 PRO A O 1
ATOM 600 N N . GLY A 1 86 ? -4.584 -2.429 22.572 1.00 92.19 86 GLY A N 1
ATOM 601 C CA . GLY A 1 86 ? -5.788 -3.053 23.131 1.00 92.19 86 GLY A CA 1
ATOM 602 C C . GLY A 1 86 ? -7.065 -2.866 22.305 1.00 92.19 86 GLY A C 1
ATOM 603 O O . GLY A 1 86 ? -8.114 -3.353 22.720 1.00 92.19 86 GLY A O 1
ATOM 604 N N . LYS A 1 87 ? -7.005 -2.192 21.148 1.00 93.19 87 LYS A N 1
ATOM 605 C CA . LYS A 1 87 ? -8.171 -1.997 20.279 1.00 93.19 87 LYS A CA 1
ATOM 606 C C . LYS A 1 87 ? -8.194 -2.988 19.123 1.00 93.19 87 LYS A C 1
ATOM 608 O O . LYS A 1 87 ? -7.179 -3.232 18.474 1.00 93.19 87 LYS A O 1
ATOM 613 N N . LEU A 1 88 ? -9.387 -3.501 18.826 1.00 93.62 88 LEU A N 1
ATOM 614 C CA . LEU A 1 88 ? -9.636 -4.355 17.669 1.00 93.62 88 LEU A CA 1
ATOM 615 C C . LEU A 1 88 ? -10.028 -3.501 16.460 1.00 93.62 88 LEU A C 1
ATOM 617 O O . LEU A 1 88 ? -10.944 -2.683 16.555 1.00 93.62 88 LEU A O 1
ATOM 621 N N . VAL A 1 89 ? -9.355 -3.699 15.327 1.00 94.94 89 VAL A N 1
ATOM 622 C CA . VAL A 1 89 ? -9.703 -3.035 14.062 1.00 94.94 89 VAL A CA 1
ATOM 623 C C . VAL A 1 89 ? -11.028 -3.593 13.545 1.00 94.94 89 VAL A C 1
ATOM 625 O O . VAL A 1 89 ? -11.164 -4.803 13.387 1.00 94.94 89 VAL A O 1
ATOM 628 N N . ALA A 1 90 ? -11.985 -2.711 13.265 1.00 95.12 90 ALA A N 1
ATOM 629 C CA . ALA A 1 90 ? -13.265 -3.058 12.653 1.00 95.12 90 ALA A CA 1
ATOM 630 C C . ALA A 1 90 ? -13.266 -2.779 11.145 1.00 95.12 90 ALA A C 1
ATOM 632 O O . ALA A 1 90 ? -13.748 -3.595 10.363 1.00 95.12 90 ALA A O 1
ATOM 633 N N . SER A 1 91 ? -12.710 -1.642 10.720 1.00 95.38 91 SER A N 1
ATOM 634 C CA . SER A 1 91 ? -12.584 -1.305 9.302 1.00 95.38 91 SER A CA 1
ATOM 635 C C . SER A 1 91 ? -11.432 -0.337 9.035 1.00 95.38 91 SER A C 1
ATOM 637 O O . SER A 1 91 ? -10.898 0.310 9.939 1.00 95.38 91 SER A O 1
ATOM 639 N N . VAL A 1 92 ? -11.047 -0.253 7.761 1.00 95.44 92 VAL A N 1
ATOM 640 C CA . VAL A 1 92 ? -10.093 0.730 7.244 1.00 95.44 92 VAL A CA 1
ATOM 641 C C . VAL A 1 92 ? -10.770 1.482 6.107 1.00 95.44 92 VAL A C 1
ATOM 643 O O . VAL A 1 92 ? -11.241 0.872 5.149 1.00 95.44 92 VAL A O 1
ATOM 646 N N . THR A 1 93 ? -10.819 2.806 6.210 1.00 94.94 93 THR A N 1
ATOM 647 C CA . THR A 1 93 ? -11.282 3.687 5.135 1.00 94.94 93 THR A CA 1
ATOM 648 C C . THR A 1 93 ? -10.072 4.195 4.370 1.00 94.94 93 THR A C 1
ATOM 650 O O . THR A 1 93 ? -9.215 4.868 4.944 1.00 94.94 93 THR A O 1
ATOM 653 N N . LEU A 1 94 ? -9.999 3.857 3.084 1.00 92.00 94 LEU A N 1
ATOM 654 C CA . LEU A 1 94 ? -8.942 4.320 2.189 1.00 92.00 94 LEU A CA 1
ATOM 655 C C . LEU A 1 94 ? -9.255 5.716 1.631 1.00 92.00 94 LEU A C 1
ATOM 657 O O . LEU A 1 94 ? -10.434 6.087 1.551 1.00 92.00 94 LEU A O 1
ATOM 661 N N . PRO A 1 95 ? -8.230 6.478 1.211 1.00 87.06 95 PRO A N 1
ATOM 662 C CA . PRO A 1 95 ? -8.447 7.787 0.627 1.00 87.06 95 PRO A CA 1
ATOM 663 C C . PRO A 1 95 ? -9.255 7.688 -0.668 1.00 87.06 95 PRO A C 1
ATOM 665 O O . PRO A 1 95 ? -9.021 6.816 -1.506 1.00 87.06 95 PRO A O 1
ATOM 668 N N . LYS A 1 96 ? -10.221 8.596 -0.841 1.00 82.94 96 LYS A N 1
ATOM 669 C CA . LYS A 1 96 ? -11.005 8.690 -2.086 1.00 82.94 96 LYS A CA 1
ATOM 670 C C . LYS A 1 96 ? -10.280 9.463 -3.179 1.00 82.94 96 LYS A C 1
ATOM 672 O O . LYS A 1 96 ? -10.617 9.306 -4.349 1.00 82.94 96 LYS A O 1
ATOM 677 N N . GLN A 1 97 ? -9.367 10.341 -2.793 1.00 78.62 97 GLN A N 1
ATOM 678 C CA . GLN A 1 97 ? -8.527 11.153 -3.662 1.00 78.62 97 GLN A CA 1
ATOM 679 C C . GLN A 1 97 ? -7.080 10.969 -3.204 1.00 78.62 97 GLN A C 1
ATOM 681 O O . GLN A 1 97 ? -6.840 10.434 -2.124 1.00 78.62 97 GLN A O 1
ATOM 686 N N . VAL A 1 98 ? -6.136 11.344 -4.058 1.00 78.06 98 VAL A N 1
ATOM 687 C CA . VAL A 1 98 ? -4.713 11.375 -3.728 1.00 78.06 98 VAL A CA 1
ATOM 688 C C . VAL A 1 98 ? -4.080 12.619 -4.326 1.00 78.06 98 VAL A C 1
ATOM 690 O O . VAL A 1 98 ? -4.568 13.145 -5.328 1.00 78.06 98 VAL A O 1
ATOM 693 N N . SER A 1 99 ? -3.006 13.096 -3.696 1.00 76.38 99 SER A N 1
ATOM 694 C CA . SER A 1 99 ? -2.298 14.331 -4.060 1.00 76.38 99 SER A CA 1
ATOM 695 C C . SER A 1 99 ? -1.825 14.388 -5.519 1.00 76.38 99 SER A C 1
ATOM 697 O O . SER A 1 99 ? -1.773 15.464 -6.113 1.00 76.38 99 SER A O 1
ATOM 699 N N . ALA A 1 100 ? -1.479 13.240 -6.095 1.00 69.56 100 ALA A N 1
ATOM 700 C CA . ALA A 1 100 ? -1.065 13.052 -7.479 1.00 69.56 100 ALA A CA 1
ATOM 701 C C . ALA A 1 100 ? -1.387 11.609 -7.899 1.00 69.56 100 ALA A C 1
ATOM 703 O O . ALA A 1 100 ? -1.807 10.819 -7.066 1.00 69.56 100 ALA A O 1
ATOM 704 N N . GLY A 1 101 ? -1.207 11.259 -9.176 1.00 70.44 101 GLY A N 1
ATOM 705 C CA . GLY A 1 101 ? -1.219 9.856 -9.612 1.00 70.44 101 GLY A CA 1
ATOM 706 C C . GLY A 1 101 ? -2.513 9.079 -9.324 1.00 70.44 101 GLY A C 1
ATOM 707 O O . GLY A 1 101 ? -3.629 9.587 -9.482 1.00 70.44 101 GLY A O 1
ATOM 708 N N . LYS A 1 102 ? -2.356 7.799 -8.977 1.00 77.69 102 LYS A N 1
ATOM 709 C CA . LYS A 1 102 ? -3.434 6.900 -8.534 1.00 77.69 102 LYS A CA 1
ATOM 710 C C . LYS A 1 102 ? -2.872 5.972 -7.475 1.00 77.69 102 LYS A C 1
ATOM 712 O O . LYS A 1 102 ? -1.871 5.321 -7.717 1.00 77.69 102 LYS A O 1
ATOM 717 N N . LEU A 1 103 ? -3.567 5.787 -6.363 1.00 84.12 103 LEU A N 1
ATOM 718 C CA . LEU A 1 103 ? -3.151 4.814 -5.358 1.00 84.12 103 LEU A CA 1
ATOM 719 C C . LEU A 1 103 ? -3.947 3.517 -5.506 1.00 84.12 103 LEU A C 1
ATOM 721 O O . LEU A 1 103 ? -5.177 3.528 -5.472 1.00 84.12 103 LEU A O 1
ATOM 725 N N . HIS A 1 104 ? -3.247 2.39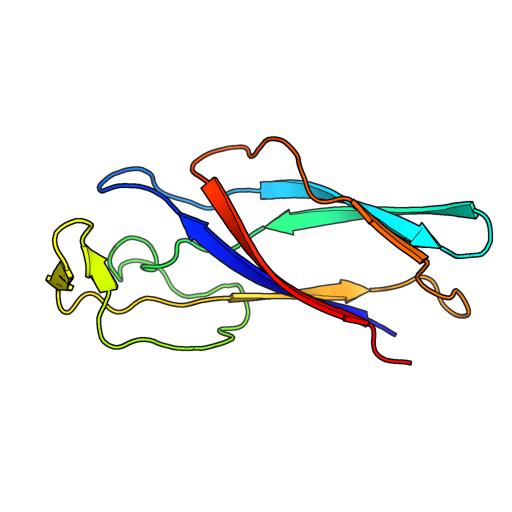4 -5.667 1.00 86.62 104 HIS A N 1
ATOM 726 C CA . HIS A 1 104 ? -3.845 1.058 -5.693 1.00 86.62 104 HIS A CA 1
ATOM 727 C C . HIS A 1 104 ? -3.387 0.248 -4.481 1.00 86.62 104 HIS A C 1
ATOM 729 O O . HIS A 1 104 ? -2.192 0.029 -4.297 1.00 86.62 104 HIS A O 1
ATOM 735 N N . VAL A 1 105 ? -4.346 -0.235 -3.686 1.00 88.94 105 VAL A N 1
ATOM 736 C CA . VAL A 1 105 ? -4.115 -1.158 -2.564 1.00 88.94 105 VAL A CA 1
ATOM 737 C C . VAL A 1 105 ? -4.501 -2.569 -2.996 1.00 88.94 105 VAL A C 1
ATOM 739 O O . VAL A 1 105 ? -5.613 -2.782 -3.475 1.00 88.94 105 VAL A O 1
ATOM 742 N N . PHE A 1 106 ? -3.602 -3.535 -2.806 1.00 88.69 106 PHE A N 1
ATOM 743 C CA . PHE A 1 106 ? -3.846 -4.947 -3.143 1.00 88.69 106 PHE A CA 1
ATOM 744 C C . PHE A 1 106 ? -4.060 -5.827 -1.913 1.00 88.69 106 PHE A C 1
ATOM 746 O O . PHE A 1 106 ? -4.584 -6.931 -2.035 1.00 88.69 106 PHE A O 1
ATOM 753 N N . GLY A 1 107 ? -3.648 -5.361 -0.732 1.00 90.81 107 GLY A N 1
ATOM 754 C CA . GLY A 1 107 ? -3.769 -6.135 0.493 1.00 90.81 107 GLY A CA 1
ATOM 755 C C . GLY A 1 107 ? -3.719 -5.266 1.737 1.00 90.81 107 GLY A C 1
ATOM 756 O O . GLY A 1 107 ? -2.968 -4.293 1.806 1.00 90.81 107 GLY A O 1
ATOM 757 N N . ILE A 1 108 ? -4.525 -5.646 2.724 1.00 92.38 108 ILE A N 1
ATOM 758 C CA . ILE A 1 108 ? -4.536 -5.060 4.061 1.00 92.38 108 ILE A CA 1
ATOM 759 C C . ILE A 1 108 ? -4.586 -6.211 5.059 1.00 92.38 108 ILE A C 1
ATOM 761 O O . ILE A 1 108 ? -5.410 -7.114 4.920 1.00 92.38 108 ILE A O 1
ATOM 765 N N . SER A 1 109 ? -3.726 -6.177 6.071 1.00 90.62 109 SER A N 1
ATOM 766 C CA . SER A 1 109 ? -3.772 -7.127 7.179 1.00 90.62 109 SER A CA 1
ATOM 767 C C . SER A 1 109 ? -3.521 -6.430 8.510 1.00 90.62 109 SER A C 1
ATOM 769 O O . SER A 1 109 ? -2.696 -5.525 8.618 1.00 90.62 109 SER A O 1
ATOM 771 N N . ALA 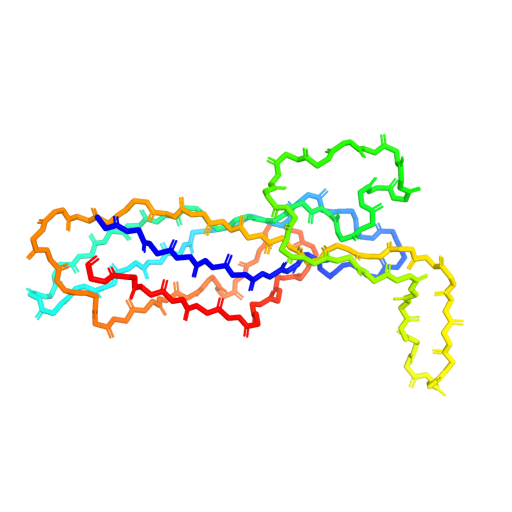A 1 110 ? -4.245 -6.852 9.542 1.00 83.62 110 ALA A N 1
ATOM 772 C CA . ALA A 1 110 ? -3.993 -6.458 10.920 1.00 83.62 110 ALA A CA 1
ATOM 773 C C . ALA A 1 110 ? -3.580 -7.713 11.686 1.00 83.62 110 ALA A C 1
ATOM 775 O O . ALA A 1 110 ? -4.329 -8.689 11.726 1.00 83.62 110 ALA A O 1
ATOM 776 N N . ALA A 1 111 ? -2.373 -7.705 12.248 1.00 64.81 111 ALA A N 1
ATOM 777 C CA . ALA A 1 111 ? -1.945 -8.778 13.136 1.00 64.81 111 ALA A CA 1
ATOM 778 C C . ALA A 1 111 ? -2.557 -8.575 14.541 1.00 64.81 111 ALA A C 1
ATOM 780 O O . ALA A 1 111 ? -2.633 -7.416 14.977 1.00 64.81 111 ALA A O 1
ATOM 781 N N . PRO A 1 112 ? -2.969 -9.662 15.230 1.00 57.66 112 PRO A N 1
ATOM 782 C CA . PRO A 1 112 ? -3.269 -9.666 16.665 1.00 57.66 112 PRO A CA 1
ATOM 783 C C . PRO A 1 112 ? -2.106 -9.153 17.545 1.00 57.66 112 PRO A C 1
ATOM 785 O O . PRO A 1 112 ? -0.967 -9.031 17.036 1.00 57.66 112 PRO A O 1
#